Protein AF-A0A197K9Z9-F1 (afdb_monomer_lite)

Radius of gyration: 22.68 Å; chains: 1; bounding box: 53×48×76 Å

Foldseek 3Di:
DDDDDDDDPPDPPVPFDWDDDPPPDTDTVCPDPPVLVVLLVVLLVVLVVVQVVVLLADPPPVSPHGCSFDSDQVPDWDFAPPDFDDPDQDPPQVVQVVHHDGHRFDDDDPDDPDDPVPDDGGTHGDDFDWDQDPVGDIATSHDRHPADCVVSVSNRVSVD

Secondary structure (DSSP, 8-state):
--------S---------B--STT--B-TTSS-HHHHHHHHHHHHHHHHHHHHTT-BPTTSSS--B-SSSS-TTTS-EETTTSEE-SS--SSGGGGTT-SEE-SSPPPPTT-SS-GGGS-SSEE--PPPEEE-TT--EEESSPPTT--TTTTHHHHHHH-

InterPro domains:
  IPR025340 Protein of unknown function DUF4246 [PTHR33119] (22-160)
  IPR049192 Domain of unknown function DUF4246, C-terminal [PF14033] (23-160)

Structure (mmCIF, N/CA/C/O backbone):
data_AF-A0A197K9Z9-F1
#
_entry.id   AF-A0A197K9Z9-F1
#
loop_
_atom_site.group_PDB
_a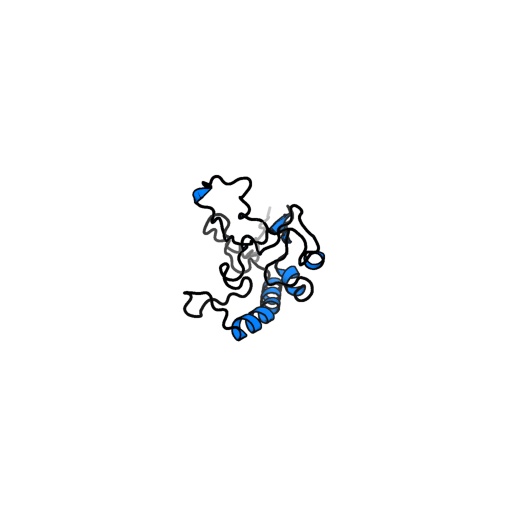tom_site.id
_atom_site.type_symbol
_atom_site.label_atom_id
_atom_site.label_alt_id
_atom_site.label_comp_id
_atom_site.label_asym_id
_atom_site.label_entity_id
_atom_site.label_seq_id
_atom_site.pdbx_PDB_ins_code
_atom_site.Cartn_x
_atom_site.Cartn_y
_atom_site.Cartn_z
_atom_site.occupancy
_atom_site.B_iso_or_equiv
_atom_site.auth_seq_id
_atom_site.auth_comp_id
_atom_site.auth_asym_id
_atom_site.auth_atom_id
_atom_site.pdbx_PDB_model_num
ATOM 1 N N . MET A 1 1 ? -26.854 25.490 58.457 1.00 36.69 1 MET A N 1
ATOM 2 C CA . MET A 1 1 ? -27.279 25.826 57.083 1.00 36.69 1 MET A CA 1
ATOM 3 C C . MET A 1 1 ? -26.688 24.760 56.181 1.00 36.69 1 MET A C 1
ATOM 5 O O . MET A 1 1 ? -25.485 24.551 56.231 1.00 36.69 1 MET A O 1
ATOM 9 N N . ALA A 1 2 ? -27.553 23.983 55.539 1.00 39.25 2 ALA A N 1
ATOM 10 C CA . ALA A 1 2 ? -27.212 22.781 54.792 1.00 39.25 2 ALA A CA 1
ATOM 11 C C . ALA A 1 2 ? -26.594 23.111 53.428 1.00 39.25 2 ALA A C 1
ATOM 13 O O . ALA A 1 2 ? -27.022 24.071 52.797 1.00 39.25 2 ALA A O 1
ATOM 14 N N . CYS A 1 3 ? -25.676 22.265 52.958 1.00 30.36 3 CYS A N 1
ATOM 15 C CA . CYS A 1 3 ? -25.746 21.742 51.594 1.00 30.36 3 CYS A CA 1
ATOM 16 C C . CYS A 1 3 ? -24.892 20.468 51.498 1.00 30.36 3 CYS A C 1
ATOM 18 O O . CYS A 1 3 ? -23.684 20.513 51.293 1.00 30.36 3 CYS A O 1
ATOM 20 N N . THR A 1 4 ? -25.523 19.320 51.732 1.00 42.00 4 THR A N 1
ATOM 21 C CA . THR A 1 4 ? -24.999 18.008 51.346 1.00 42.00 4 THR A CA 1
ATOM 22 C C . THR A 1 4 ? -25.453 17.736 49.915 1.00 42.00 4 THR A C 1
ATOM 24 O O . THR A 1 4 ? -26.588 17.305 49.712 1.00 42.00 4 THR A O 1
ATOM 27 N N . GLU A 1 5 ? -24.597 17.988 48.925 1.00 42.03 5 GLU A N 1
ATOM 28 C CA . GLU A 1 5 ? -24.789 17.418 47.590 1.00 42.03 5 GLU A CA 1
ATOM 29 C C . GLU A 1 5 ? -24.181 16.018 47.572 1.00 42.03 5 GLU A C 1
ATOM 31 O O . GLU A 1 5 ? -22.972 15.808 47.642 1.00 42.03 5 GLU A O 1
ATOM 36 N N . THR A 1 6 ? -25.072 15.037 47.538 1.00 38.69 6 THR A N 1
ATOM 37 C CA . THR A 1 6 ? -24.766 13.638 47.287 1.00 38.69 6 THR A CA 1
ATOM 38 C C . THR A 1 6 ? -24.321 13.494 45.833 1.00 38.69 6 THR A C 1
ATOM 40 O O . THR A 1 6 ? -25.129 13.537 44.904 1.00 38.69 6 THR A O 1
ATOM 43 N N . LEU A 1 7 ? -23.013 13.327 45.625 1.00 39.97 7 LEU A N 1
ATOM 44 C CA . LEU A 1 7 ? -22.459 12.885 44.348 1.00 39.97 7 LEU A CA 1
ATOM 45 C C . LEU A 1 7 ? -23.028 11.495 44.034 1.00 39.97 7 LEU A C 1
ATOM 47 O O . LEU A 1 7 ? -22.794 10.527 44.758 1.00 39.97 7 LEU A O 1
ATOM 51 N N . ARG A 1 8 ? -23.828 11.418 42.969 1.00 37.34 8 ARG A N 1
ATOM 52 C CA . ARG A 1 8 ? -24.389 10.171 42.439 1.00 37.34 8 ARG A CA 1
ATOM 53 C C . ARG A 1 8 ? -23.242 9.256 41.983 1.00 37.34 8 ARG A C 1
ATOM 55 O O . ARG A 1 8 ? -22.415 9.718 41.196 1.00 37.34 8 ARG A O 1
ATOM 62 N N . PRO A 1 9 ? -23.193 7.976 42.389 1.00 40.88 9 PRO A N 1
ATOM 63 C CA . PRO A 1 9 ? -22.202 7.034 41.894 1.00 40.88 9 PRO A CA 1
ATOM 64 C C . PRO A 1 9 ? -22.742 6.388 40.617 1.00 40.88 9 PRO A C 1
ATOM 66 O O . PRO A 1 9 ? -23.091 5.216 40.619 1.00 40.88 9 PRO A O 1
ATOM 69 N N . ASP A 1 10 ? -22.906 7.161 39.544 1.00 41.94 10 ASP A N 1
ATOM 70 C CA . ASP A 1 10 ? -23.274 6.565 38.255 1.00 41.94 10 ASP A CA 1
ATOM 71 C C . ASP A 1 10 ? -22.823 7.420 37.070 1.00 41.94 10 ASP A C 1
ATOM 73 O O . ASP A 1 10 ? -23.613 7.999 36.328 1.00 41.94 10 ASP A O 1
ATOM 77 N N . ARG A 1 11 ? -21.504 7.557 36.947 1.00 42.25 11 ARG A N 1
ATOM 78 C CA . ARG A 1 11 ? -20.808 7.732 35.670 1.00 42.25 11 ARG A CA 1
ATOM 79 C C . ARG A 1 11 ? -19.438 7.102 35.822 1.00 42.25 11 ARG A C 1
ATOM 81 O O . ARG A 1 11 ? -18.440 7.781 36.045 1.00 42.25 11 ARG A O 1
ATOM 88 N N . GLN A 1 12 ? -19.403 5.780 35.710 1.00 42.78 12 GLN A N 1
ATOM 89 C CA . GLN A 1 12 ? -18.190 5.114 35.270 1.00 42.78 12 GLN A CA 1
ATOM 90 C C . GLN A 1 12 ? -17.978 5.568 33.818 1.00 42.78 12 GLN A C 1
ATOM 92 O O . GLN A 1 12 ? -18.460 4.932 32.882 1.00 42.78 12 GLN A O 1
ATOM 97 N N . GLU A 1 13 ? -17.327 6.715 33.608 1.00 47.12 13 GLU A N 1
ATOM 98 C CA . GLU A 1 13 ? -16.667 6.945 32.329 1.00 47.12 13 GLU A CA 1
ATOM 99 C C . GLU A 1 13 ? -15.707 5.771 32.171 1.00 47.12 13 GLU A C 1
ATOM 101 O O . GLU A 1 13 ? -14.752 5.611 32.934 1.00 47.12 13 GLU A O 1
ATOM 106 N N . CYS A 1 14 ? -16.065 4.857 31.273 1.00 45.16 14 CYS A N 1
ATOM 107 C CA . CYS A 1 14 ? -15.269 3.692 30.952 1.00 45.16 14 CYS A CA 1
ATOM 108 C C . CYS A 1 14 ? -14.008 4.229 30.271 1.00 45.16 14 CYS A C 1
ATOM 110 O O . CYS A 1 14 ? -13.975 4.419 29.057 1.00 45.16 14 CYS A O 1
ATOM 112 N N . LEU A 1 15 ? -13.012 4.596 31.079 1.00 57.72 15 LEU A N 1
ATOM 113 C CA . LEU A 1 15 ? -11.707 5.035 30.620 1.00 57.72 15 LEU A CA 1
ATOM 114 C C . LEU A 1 15 ? -11.078 3.840 29.909 1.00 57.72 15 LEU A C 1
ATOM 116 O O . LEU A 1 15 ? -10.510 2.949 30.536 1.00 57.72 15 LEU A O 1
ATOM 120 N N . MET A 1 16 ? -11.256 3.802 28.590 1.00 63.19 16 MET A N 1
ATOM 121 C CA . MET A 1 16 ? -10.599 2.858 27.698 1.00 63.19 16 MET A CA 1
ATOM 122 C C . MET A 1 16 ? -9.092 3.021 27.895 1.00 63.19 16 MET A C 1
ATOM 124 O O . MET A 1 16 ? -8.516 4.064 27.576 1.00 63.19 16 MET A O 1
ATOM 128 N N . ALA A 1 17 ? -8.464 2.024 28.515 1.00 75.38 17 ALA A N 1
ATOM 129 C CA . ALA A 1 17 ? -7.046 2.063 28.819 1.00 75.38 17 ALA A CA 1
ATOM 130 C C . ALA A 1 17 ? -6.254 1.907 27.517 1.00 75.38 17 ALA A C 1
ATOM 132 O O . ALA A 1 17 ? -6.143 0.813 26.967 1.00 75.38 17 ALA A O 1
ATOM 133 N N . ILE A 1 18 ? -5.687 3.009 27.026 1.00 76.25 18 ILE A N 1
ATOM 134 C CA . ILE A 1 18 ? -4.795 2.978 25.870 1.00 76.25 18 ILE A CA 1
ATOM 135 C C . ILE A 1 18 ? -3.406 2.555 26.339 1.00 76.25 18 ILE A C 1
ATOM 137 O O . ILE A 1 18 ? -2.660 3.337 26.927 1.00 76.25 18 ILE A O 1
ATOM 141 N N . ASN A 1 19 ? -3.050 1.308 26.051 1.00 77.56 19 ASN A N 1
ATOM 142 C CA . ASN A 1 19 ? -1.707 0.793 26.226 1.00 77.56 19 ASN A CA 1
ATOM 143 C C . ASN A 1 19 ? -0.789 1.365 25.135 1.00 77.56 19 ASN A C 1
ATOM 145 O O . ASN A 1 19 ? -1.082 1.305 23.935 1.00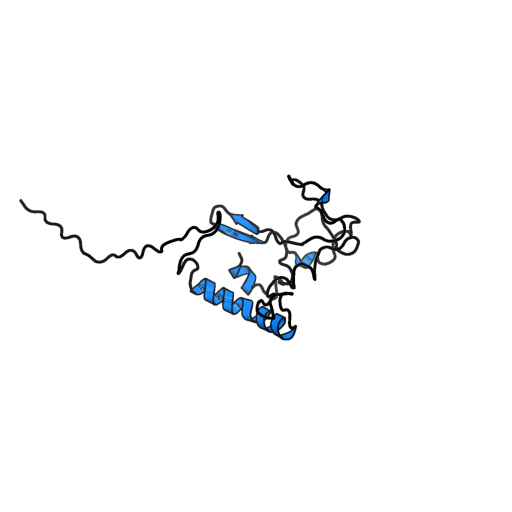 77.56 19 ASN A O 1
ATOM 149 N N . ILE A 1 20 ? 0.327 1.943 25.568 1.00 74.75 20 ILE A N 1
ATOM 150 C CA . ILE A 1 20 ? 1.391 2.417 24.693 1.00 74.75 20 ILE A CA 1
ATOM 151 C C . ILE A 1 20 ? 2.460 1.327 24.699 1.00 74.75 20 ILE A C 1
ATOM 153 O O . ILE A 1 20 ? 3.185 1.176 25.678 1.00 74.75 20 ILE A O 1
ATOM 157 N N . GLY A 1 21 ? 2.525 0.553 23.615 1.00 73.19 21 GLY A N 1
ATOM 158 C CA . GLY A 1 21 ? 3.572 -0.444 23.411 1.00 73.19 21 GLY A CA 1
ATOM 159 C C . GLY A 1 21 ? 4.864 0.210 22.918 1.00 73.19 21 GLY A C 1
ATOM 160 O O . GLY A 1 21 ? 5.495 1.012 23.602 1.00 73.19 21 GLY A O 1
ATOM 161 N N . VAL A 1 22 ? 5.252 -0.110 21.686 1.00 78.38 22 VAL A N 1
ATOM 162 C CA . VAL A 1 22 ? 6.384 0.527 20.994 1.00 78.38 22 VAL A CA 1
ATOM 163 C C . VAL A 1 22 ? 6.012 1.964 20.602 1.00 78.38 22 VAL A C 1
ATOM 165 O O . VAL A 1 22 ? 4.839 2.266 20.364 1.00 78.38 22 VAL A O 1
ATOM 168 N N . GLN A 1 23 ? 6.993 2.867 20.514 1.00 75.19 23 GLN A N 1
ATOM 169 C CA . GLN A 1 23 ? 6.782 4.240 20.044 1.00 75.19 23 GLN A CA 1
ATOM 170 C C . GLN A 1 23 ? 5.963 4.260 18.739 1.00 75.19 23 GLN A C 1
ATOM 172 O O . GLN A 1 23 ? 6.286 3.569 17.780 1.00 75.19 23 GLN A O 1
ATOM 177 N N . GLY A 1 24 ? 4.882 5.044 18.723 1.00 76.44 24 GLY A N 1
ATOM 178 C CA . GLY A 1 24 ? 3.960 5.135 17.582 1.00 76.44 24 GLY A CA 1
ATOM 179 C C . GLY A 1 24 ? 2.848 4.081 17.554 1.00 76.44 24 GLY A C 1
ATOM 180 O O . GLY A 1 24 ? 1.937 4.201 16.745 1.00 76.44 24 GLY A O 1
ATOM 181 N N . THR A 1 25 ? 2.854 3.102 18.462 1.00 80.75 25 THR A N 1
ATOM 182 C CA . THR A 1 25 ? 1.765 2.122 18.591 1.00 80.75 25 THR A CA 1
ATOM 183 C C . THR A 1 25 ? 0.818 2.489 19.732 1.00 80.75 25 THR A C 1
ATOM 185 O O . THR A 1 25 ? 1.210 3.110 20.729 1.00 80.75 25 THR A O 1
ATOM 188 N N . ARG A 1 26 ? -0.459 2.149 19.555 1.00 80.50 26 ARG A N 1
ATOM 189 C CA . ARG A 1 26 ? -1.527 2.301 20.545 1.00 80.50 26 ARG A CA 1
ATOM 190 C C . ARG A 1 26 ? -2.378 1.042 20.506 1.00 80.50 26 ARG A C 1
ATOM 192 O O . ARG A 1 26 ? -2.728 0.579 19.425 1.00 80.50 26 ARG A O 1
ATOM 199 N N . GLN A 1 27 ? -2.719 0.517 21.672 1.00 85.00 27 GLN A N 1
ATOM 200 C CA . GLN A 1 27 ? -3.603 -0.630 21.806 1.00 85.00 27 GLN A CA 1
ATOM 201 C C . GLN A 1 27 ? -4.653 -0.314 22.863 1.00 85.00 27 GLN A C 1
ATOM 203 O O . GLN A 1 27 ? -4.320 -0.001 23.998 1.00 85.00 27 GLN A O 1
ATOM 208 N N . SER A 1 28 ? -5.921 -0.406 22.491 1.00 85.81 28 SER A N 1
ATOM 209 C CA . SER A 1 28 ? -7.053 -0.366 23.412 1.00 85.81 28 SER A CA 1
ATOM 210 C C . SER A 1 28 ? -8.175 -1.172 22.792 1.00 85.81 28 SER A C 1
ATOM 212 O O . SER A 1 28 ? -8.331 -1.171 21.565 1.00 85.81 28 SER A O 1
ATOM 214 N N . ASP A 1 29 ? -8.992 -1.800 23.626 1.00 86.12 29 ASP A N 1
ATOM 215 C CA . ASP A 1 29 ? -10.283 -2.288 23.162 1.00 86.12 29 ASP A CA 1
ATOM 216 C C . ASP A 1 29 ? -11.110 -1.091 22.669 1.00 86.12 29 ASP A C 1
ATOM 218 O O . ASP A 1 29 ? -10.969 0.025 23.172 1.00 86.12 29 ASP A O 1
ATOM 222 N N . GLY A 1 30 ? -11.891 -1.282 21.606 1.00 84.56 30 GLY A N 1
ATOM 223 C CA . GLY A 1 30 ? -12.734 -0.224 21.038 1.00 84.56 30 GLY A CA 1
ATOM 224 C C . GLY A 1 30 ? -12.002 0.969 20.404 1.00 84.56 30 GLY A C 1
ATOM 225 O O . GLY A 1 30 ? -12.668 1.933 20.039 1.00 84.56 30 GLY A O 1
ATOM 226 N N . LEU A 1 31 ? -10.669 0.926 20.232 1.00 86.69 31 LEU A N 1
ATOM 227 C CA . LEU A 1 31 ? -9.904 2.016 19.595 1.00 86.69 31 LEU A CA 1
ATOM 228 C C . LEU A 1 31 ? -10.385 2.312 18.164 1.00 86.69 31 LEU A C 1
ATOM 230 O O . LEU A 1 31 ? -10.317 3.445 17.696 1.00 86.69 31 LEU A O 1
ATOM 234 N N . ILE A 1 32 ? -10.869 1.276 17.481 1.00 87.44 32 ILE A N 1
ATOM 235 C CA . ILE A 1 32 ? -11.473 1.358 16.154 1.00 87.44 32 ILE A CA 1
ATOM 236 C C . ILE A 1 32 ? -12.992 1.221 16.331 1.00 87.44 32 ILE A C 1
ATOM 238 O O . ILE A 1 32 ? -13.425 0.231 16.930 1.00 87.44 32 ILE A O 1
ATOM 242 N N . PRO A 1 33 ? -13.811 2.148 15.796 1.00 90.56 33 PRO A N 1
ATOM 243 C CA . PRO A 1 33 ? -15.264 2.019 15.827 1.00 90.56 33 PRO A CA 1
ATOM 244 C C . PRO A 1 33 ? -15.728 0.674 15.255 1.00 90.56 33 PRO A C 1
ATOM 246 O O . PRO A 1 33 ? -15.307 0.273 14.169 1.00 90.56 33 PRO A O 1
ATOM 249 N N . GLU A 1 34 ? -16.628 -0.021 15.955 1.00 91.00 34 GLU A N 1
ATOM 250 C CA . GLU A 1 34 ? -17.056 -1.377 15.569 1.00 91.00 34 GLU A CA 1
ATOM 251 C C . GLU A 1 34 ? -17.732 -1.411 14.187 1.00 91.00 34 GLU A C 1
ATOM 253 O O . GLU A 1 34 ? -17.654 -2.401 13.464 1.00 91.00 34 GLU A O 1
ATOM 258 N N . GLU A 1 35 ? -18.392 -0.325 13.788 1.00 90.94 35 GLU A N 1
ATOM 259 C CA . GLU A 1 35 ? -18.925 -0.177 12.432 1.00 90.94 35 GLU A CA 1
ATOM 260 C C . GLU A 1 35 ? -17.815 -0.125 11.378 1.00 90.94 35 GLU A C 1
ATOM 262 O O . GLU A 1 35 ? -17.860 -0.899 10.423 1.00 90.94 35 GLU A O 1
ATOM 267 N N . LEU A 1 36 ? -16.784 0.701 11.592 1.00 89.38 36 LEU A N 1
ATOM 268 C CA . LEU A 1 36 ? -15.629 0.804 10.698 1.00 89.38 36 LEU A CA 1
ATOM 269 C C . LEU A 1 36 ? -14.893 -0.535 10.591 1.00 89.38 36 LEU A C 1
ATOM 271 O O . LEU A 1 36 ? -14.573 -0.978 9.491 1.00 89.38 36 LEU A O 1
ATOM 275 N N . LYS A 1 37 ? -14.692 -1.224 11.719 1.00 89.69 37 LYS A N 1
ATOM 276 C CA . LYS A 1 37 ? -14.098 -2.565 11.751 1.00 89.69 37 LYS A CA 1
ATOM 277 C C . LYS A 1 37 ? -14.919 -3.565 10.936 1.00 89.69 37 LYS A C 1
ATOM 279 O O . LYS A 1 37 ? -14.356 -4.297 10.124 1.00 89.69 37 LYS A O 1
ATOM 284 N N . ARG A 1 38 ? -16.244 -3.604 11.124 1.00 90.81 38 ARG A N 1
ATOM 285 C CA . ARG A 1 38 ? -17.131 -4.492 10.354 1.00 90.81 38 ARG A CA 1
ATOM 286 C C . ARG A 1 38 ? -17.084 -4.184 8.863 1.00 90.81 38 ARG A C 1
ATOM 288 O O . ARG A 1 38 ? -17.008 -5.120 8.071 1.00 90.81 38 ARG A O 1
ATOM 295 N N . TRP A 1 39 ? -17.104 -2.907 8.487 1.00 89.44 39 TRP A N 1
ATOM 296 C CA . TRP A 1 39 ? -16.966 -2.482 7.096 1.00 89.44 39 TRP A CA 1
ATOM 297 C C . TRP A 1 39 ? -15.628 -2.901 6.504 1.00 89.44 39 TRP A C 1
ATOM 299 O O . TRP A 1 39 ? -15.618 -3.530 5.453 1.00 89.44 39 TRP A O 1
ATOM 309 N N . PHE A 1 40 ? -14.520 -2.650 7.202 1.00 88.25 40 PHE A N 1
ATOM 310 C CA . PHE A 1 40 ? -13.192 -3.073 6.766 1.00 88.25 40 PHE A CA 1
ATOM 311 C C . PHE A 1 40 ? -13.145 -4.584 6.518 1.00 88.25 40 PHE A C 1
ATOM 313 O O . PHE A 1 40 ? -12.818 -5.009 5.412 1.00 88.25 40 PHE A O 1
ATOM 320 N N . VAL A 1 41 ? -13.575 -5.394 7.496 1.00 88.50 41 VAL A N 1
ATOM 321 C CA . VAL A 1 41 ? -13.624 -6.863 7.377 1.00 88.50 41 VAL A CA 1
ATOM 322 C C . VAL A 1 41 ? -14.484 -7.302 6.186 1.00 88.50 41 VAL A C 1
ATOM 324 O O . VAL A 1 41 ? -14.078 -8.165 5.413 1.00 88.50 41 VAL A O 1
ATOM 327 N N . GLN A 1 42 ? -15.665 -6.713 5.989 1.00 87.62 42 GLN A N 1
ATOM 328 C CA . GLN A 1 42 ? -16.521 -7.043 4.842 1.00 87.62 42 GLN A CA 1
ATOM 329 C C . GLN A 1 42 ? -15.878 -6.665 3.505 1.00 87.62 42 GLN A C 1
ATOM 331 O O . GLN A 1 42 ? -15.948 -7.440 2.549 1.00 87.62 42 GLN A O 1
ATOM 336 N N . SER A 1 43 ? -15.233 -5.504 3.446 1.00 83.50 43 SER A N 1
ATOM 337 C CA . SER A 1 43 ? -14.566 -5.001 2.252 1.00 83.50 43 SER A CA 1
ATOM 338 C C . SER A 1 43 ? -13.370 -5.876 1.859 1.00 83.50 43 SER A C 1
ATOM 340 O O . SER A 1 43 ? -13.182 -6.120 0.664 1.00 83.50 43 SER A O 1
ATOM 342 N N . VAL A 1 44 ? -12.598 -6.406 2.819 1.00 84.38 44 VAL A N 1
ATOM 343 C CA . VAL A 1 44 ? -11.422 -7.259 2.543 1.00 84.38 44 VAL A CA 1
ATOM 344 C C . VAL A 1 44 ? -11.756 -8.718 2.226 1.00 84.38 44 VAL A C 1
ATOM 346 O O . VAL A 1 44 ? -10.979 -9.349 1.519 1.00 84.38 44 VAL A O 1
ATOM 349 N N . ARG A 1 45 ? -12.930 -9.243 2.611 1.00 84.62 45 ARG A N 1
ATOM 350 C CA . ARG A 1 45 ? -13.342 -10.635 2.304 1.00 84.62 45 ARG A CA 1
ATOM 351 C C . ARG A 1 45 ? -13.235 -11.016 0.827 1.00 84.62 45 ARG A C 1
ATOM 353 O O . ARG A 1 45 ? -12.940 -12.159 0.494 1.00 84.62 45 ARG A O 1
ATOM 360 N N . LYS A 1 46 ? -13.483 -10.064 -0.079 1.00 79.00 46 LYS A N 1
ATOM 361 C CA . LYS A 1 46 ? -13.325 -10.290 -1.526 1.00 79.00 46 LYS A CA 1
ATOM 362 C C . LYS A 1 46 ? -11.864 -10.544 -1.908 1.00 79.00 46 LYS A C 1
ATOM 364 O O . LYS A 1 46 ? -11.609 -11.348 -2.795 1.00 79.00 46 LYS A O 1
ATOM 369 N N . LEU A 1 47 ? -10.929 -9.861 -1.248 1.00 78.19 47 LEU A N 1
ATOM 370 C CA . LEU A 1 47 ? -9.495 -10.070 -1.442 1.00 78.19 47 LEU A CA 1
ATOM 371 C C . LEU A 1 47 ? -9.046 -11.377 -0.794 1.00 78.19 47 LEU A C 1
ATOM 373 O O . LEU A 1 47 ? -8.322 -12.125 -1.435 1.00 78.19 47 LEU A O 1
ATOM 377 N N . GLU A 1 48 ? -9.540 -11.684 0.410 1.00 82.25 48 GLU A N 1
ATOM 378 C CA . GLU A 1 48 ? -9.301 -12.970 1.084 1.00 82.25 48 GLU A CA 1
ATOM 379 C C . GLU A 1 48 ? -9.688 -14.147 0.188 1.00 82.25 48 GLU A C 1
ATOM 381 O O . GLU A 1 48 ? -8.872 -15.030 -0.037 1.00 82.25 48 GLU A O 1
ATOM 386 N N . ALA A 1 49 ? -10.884 -14.123 -0.407 1.00 81.38 49 ALA A N 1
ATOM 387 C CA . ALA A 1 49 ? -11.339 -15.194 -1.292 1.00 81.38 49 ALA A CA 1
ATOM 388 C C . ALA A 1 49 ? -10.458 -15.361 -2.546 1.00 81.38 49 ALA A C 1
ATOM 390 O O . ALA A 1 49 ? -10.245 -16.479 -3.010 1.00 81.38 49 ALA A O 1
ATOM 391 N N . VAL A 1 50 ? -9.940 -14.261 -3.108 1.00 77.25 50 VAL A N 1
ATOM 392 C CA . VAL A 1 50 ? -9.035 -14.308 -4.269 1.00 77.25 50 VAL A CA 1
ATOM 393 C C . VAL A 1 50 ? -7.641 -14.794 -3.872 1.00 77.25 50 VAL A C 1
ATOM 395 O O . VAL A 1 50 ? -7.048 -15.569 -4.619 1.00 77.25 50 VAL A O 1
ATOM 398 N N . ALA A 1 51 ? -7.116 -14.344 -2.731 1.00 76.25 51 ALA A N 1
ATOM 399 C CA . ALA A 1 51 ? -5.805 -14.744 -2.228 1.00 76.25 51 ALA A CA 1
ATOM 400 C C . ALA A 1 51 ? -5.794 -16.224 -1.817 1.00 76.25 51 ALA A C 1
ATOM 402 O O . ALA A 1 51 ? -4.875 -16.949 -2.185 1.00 76.25 51 ALA A O 1
ATOM 403 N N . ASP A 1 52 ? -6.852 -16.696 -1.155 1.00 74.00 52 ASP A N 1
ATOM 404 C CA . ASP A 1 52 ? -7.020 -18.100 -0.765 1.00 74.00 52 ASP A CA 1
ATOM 405 C C . ASP A 1 52 ? -7.109 -19.015 -1.998 1.00 74.00 52 ASP A C 1
ATOM 407 O O . ASP A 1 52 ? -6.375 -19.993 -2.106 1.00 74.00 52 ASP A O 1
ATOM 411 N N . ALA A 1 53 ? -7.894 -18.627 -3.014 1.00 75.94 53 ALA A N 1
ATOM 412 C CA . ALA A 1 53 ? -7.980 -19.359 -4.283 1.00 75.94 53 ALA A CA 1
ATOM 413 C C . ALA A 1 53 ? -6.660 -19.394 -5.078 1.00 75.94 53 ALA A C 1
ATOM 415 O O . ALA A 1 53 ? -6.494 -20.233 -5.965 1.00 75.94 53 ALA A O 1
ATOM 416 N N . ARG A 1 54 ? -5.739 -18.464 -4.804 1.00 73.25 54 ARG A N 1
ATOM 417 C CA . ARG A 1 54 ? -4.401 -18.404 -5.411 1.00 73.25 54 ARG A CA 1
ATOM 418 C C . ARG A 1 54 ? -3.320 -19.030 -4.532 1.00 73.25 54 ARG A C 1
ATOM 420 O O . ARG A 1 54 ? -2.166 -19.022 -4.948 1.00 73.25 54 ARG A O 1
ATOM 427 N N . GLU A 1 55 ? -3.691 -19.543 -3.357 1.00 73.44 55 GLU A N 1
ATOM 428 C CA . GLU A 1 55 ? -2.771 -20.019 -2.322 1.00 73.44 55 GLU A CA 1
ATOM 429 C C . GLU A 1 55 ? -1.665 -18.996 -2.009 1.00 73.44 55 GLU A C 1
ATOM 431 O O . GLU A 1 55 ? -0.503 -19.357 -1.816 1.00 73.44 55 GLU A O 1
ATOM 436 N N . ASP A 1 56 ? -2.019 -17.706 -1.968 1.00 72.38 56 ASP A N 1
ATOM 437 C CA . ASP A 1 56 ? -1.082 -16.591 -1.770 1.00 72.38 56 ASP A CA 1
ATOM 438 C C . ASP A 1 56 ? -0.688 -16.431 -0.292 1.00 72.38 56 ASP A C 1
ATOM 440 O O . ASP A 1 56 ? -0.922 -15.417 0.373 1.00 72.38 56 ASP A O 1
ATOM 444 N N . TRP A 1 57 ? -0.156 -17.517 0.259 1.00 79.06 57 TRP A N 1
ATOM 445 C CA . TRP A 1 57 ? 0.333 -17.599 1.621 1.00 79.06 57 TRP A CA 1
ATOM 446 C C . TRP A 1 57 ? 1.721 -16.984 1.712 1.00 79.06 57 TRP A C 1
ATOM 448 O O . TRP A 1 57 ? 2.623 -17.294 0.930 1.00 79.06 57 TRP A O 1
ATOM 458 N N . HIS A 1 58 ? 1.925 -16.177 2.748 1.00 73.25 58 HIS A N 1
ATOM 459 C CA . HIS A 1 58 ? 3.211 -15.567 3.017 1.00 73.25 58 HIS A CA 1
ATOM 460 C C . HIS A 1 58 ? 4.293 -16.641 3.167 1.00 73.25 58 HIS A C 1
ATOM 462 O O . HIS A 1 58 ? 4.170 -17.567 3.986 1.00 73.25 58 HIS A O 1
ATOM 468 N N . LEU A 1 59 ? 5.374 -16.507 2.397 1.00 74.88 59 LEU A N 1
ATOM 469 C CA . LEU A 1 59 ? 6.488 -17.450 2.423 1.00 74.88 59 LEU A CA 1
ATOM 470 C C . LEU A 1 59 ? 7.075 -17.546 3.838 1.00 74.88 59 LEU A C 1
ATOM 472 O O . LEU A 1 59 ? 7.330 -16.546 4.500 1.00 74.88 59 LEU A O 1
ATOM 476 N N . GLY A 1 60 ? 7.281 -18.772 4.322 1.00 77.06 60 GLY A N 1
ATOM 477 C CA . GLY A 1 60 ? 7.797 -19.014 5.674 1.00 77.06 60 GLY A CA 1
ATOM 478 C C . GLY A 1 60 ? 6.767 -18.868 6.802 1.00 77.06 60 GLY A C 1
ATOM 479 O O . GLY A 1 60 ? 7.123 -19.058 7.962 1.00 77.06 60 GLY A O 1
ATOM 480 N N . SER A 1 61 ? 5.490 -18.598 6.497 1.00 80.31 61 SER A N 1
ATOM 481 C CA . SER A 1 61 ? 4.427 -18.505 7.515 1.00 80.31 61 SER A CA 1
ATOM 482 C C . SER A 1 61 ? 3.782 -19.843 7.901 1.00 80.31 61 SER A C 1
ATOM 484 O O . SER A 1 61 ? 2.938 -19.872 8.795 1.00 80.31 61 SER A O 1
ATOM 486 N N . ASN A 1 62 ? 4.156 -20.954 7.252 1.00 83.06 62 ASN A N 1
ATOM 487 C CA . ASN A 1 62 ? 3.468 -22.249 7.365 1.00 83.06 62 ASN A CA 1
ATOM 488 C C . ASN A 1 62 ? 1.959 -22.152 7.061 1.00 83.06 62 ASN A C 1
ATOM 490 O O . ASN A 1 62 ? 1.152 -22.739 7.781 1.00 83.06 62 ASN A O 1
ATOM 494 N N . ASN A 1 63 ? 1.587 -21.393 6.023 1.00 79.38 63 ASN A N 1
ATOM 495 C CA . ASN A 1 63 ? 0.202 -21.162 5.588 1.00 79.38 63 ASN A CA 1
ATOM 496 C C . ASN A 1 63 ? -0.689 -20.572 6.693 1.00 79.38 63 ASN A C 1
ATOM 498 O O . ASN A 1 63 ? -1.818 -21.008 6.907 1.00 79.38 63 ASN A O 1
ATOM 502 N N . LYS A 1 64 ? -0.153 -19.603 7.446 1.00 79.88 64 LYS A N 1
ATOM 503 C CA . LYS A 1 64 ? -0.882 -18.923 8.536 1.00 79.88 64 LYS A CA 1
ATOM 504 C C . LYS A 1 64 ? -1.119 -17.444 8.286 1.00 79.88 64 LYS A C 1
ATOM 506 O O . LYS A 1 64 ? -1.933 -16.842 8.976 1.00 79.88 64 LYS A O 1
ATOM 511 N N . CYS A 1 65 ? -0.391 -16.854 7.346 1.00 78.38 65 CYS A N 1
ATOM 512 C CA . CYS A 1 65 ? -0.536 -15.456 6.981 1.00 78.38 65 CYS A CA 1
ATOM 513 C C . CYS A 1 65 ? -0.881 -15.391 5.498 1.00 78.38 65 CYS A C 1
ATOM 515 O O . CYS A 1 65 ? -0.105 -15.878 4.679 1.00 78.38 65 CYS A O 1
ATOM 517 N N . LEU A 1 66 ? -2.053 -14.841 5.184 1.00 75.50 66 LEU A N 1
ATOM 518 C CA . LEU A 1 66 ? -2.518 -14.655 3.816 1.00 75.50 66 LEU A CA 1
ATOM 519 C C . LEU A 1 66 ? -2.217 -13.222 3.378 1.00 75.50 66 LEU A C 1
ATOM 521 O O . LEU A 1 66 ? -2.557 -12.266 4.081 1.00 75.50 66 LEU A O 1
ATOM 525 N N . ASP A 1 67 ? -1.592 -13.076 2.220 1.00 73.56 67 ASP A N 1
ATOM 526 C CA . ASP A 1 67 ? -1.157 -11.788 1.696 1.00 73.56 67 ASP A CA 1
ATOM 527 C C . ASP A 1 67 ? -2.329 -11.107 0.944 1.00 73.56 67 ASP A C 1
ATOM 529 O O . ASP A 1 67 ? -2.486 -11.204 -0.269 1.00 73.56 67 ASP A O 1
ATOM 533 N N . LEU A 1 68 ? -3.220 -10.434 1.692 1.00 71.31 68 LEU A N 1
ATOM 534 C CA . LEU A 1 68 ? -4.473 -9.851 1.157 1.00 71.31 68 LEU A CA 1
ATOM 535 C C . LEU A 1 68 ? -4.243 -8.656 0.228 1.00 71.31 68 LEU A C 1
ATOM 537 O O . LEU A 1 68 ? -4.878 -8.495 -0.816 1.00 71.31 68 LEU A O 1
ATOM 541 N N . LEU A 1 69 ? -3.355 -7.775 0.673 1.00 63.19 69 LEU A N 1
ATOM 542 C CA . LEU A 1 69 ? -2.872 -6.607 -0.035 1.00 63.19 69 LEU A CA 1
ATOM 543 C C . LEU A 1 69 ? -1.364 -6.698 0.024 1.00 63.19 69 LEU A C 1
ATO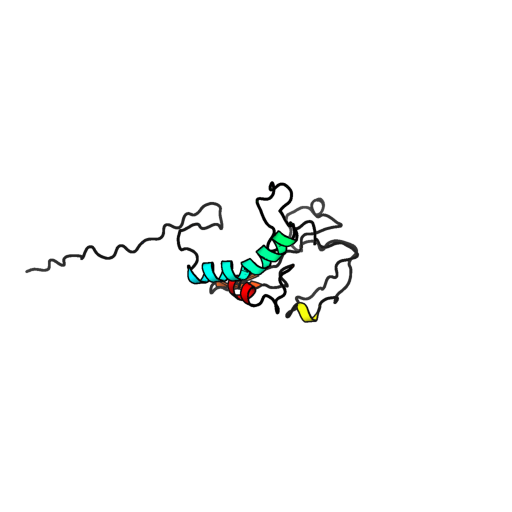M 545 O O . LEU A 1 69 ? -0.801 -6.793 1.110 1.00 63.19 69 LEU A O 1
ATOM 549 N N . MET A 1 70 ? -0.747 -6.647 -1.152 1.00 54.19 70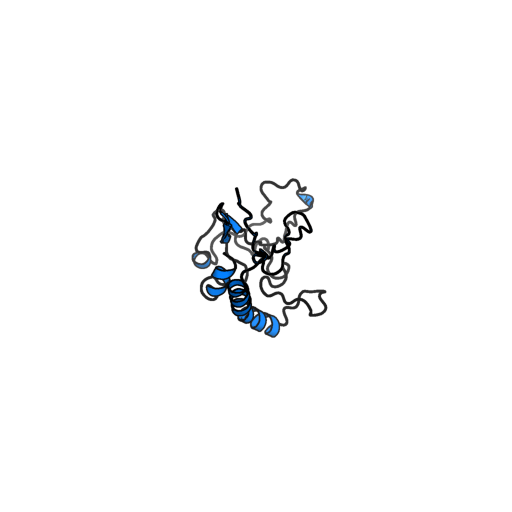 MET A N 1
ATOM 550 C CA . MET A 1 70 ? 0.625 -7.085 -1.389 1.00 54.19 70 MET A CA 1
ATOM 551 C C . MET A 1 70 ? 0.770 -8.604 -1.361 1.00 54.19 70 MET A C 1
ATOM 553 O O . MET A 1 70 ? 1.225 -9.155 -0.369 1.00 54.19 70 MET A O 1
ATOM 557 N N . VAL A 1 71 ? 0.522 -9.247 -2.508 1.00 54.84 71 VAL A N 1
ATOM 558 C CA . VAL A 1 71 ? 1.272 -10.459 -2.883 1.00 54.84 71 VAL A CA 1
ATOM 559 C C . VAL A 1 71 ? 2.725 -10.193 -2.485 1.00 54.84 71 VAL A C 1
ATOM 561 O O . VAL A 1 71 ? 3.242 -9.154 -2.917 1.00 54.84 71 VAL A O 1
ATOM 564 N N . HIS A 1 72 ? 3.298 -11.017 -1.597 1.00 56.56 72 HIS A N 1
ATOM 565 C CA . HIS A 1 72 ? 4.566 -10.809 -0.880 1.00 56.56 72 HIS A CA 1
ATOM 566 C C . HIS A 1 72 ? 5.480 -9.781 -1.573 1.00 56.56 72 HIS A C 1
ATOM 568 O O . HIS A 1 72 ? 5.776 -9.961 -2.751 1.00 56.56 72 HIS A O 1
ATOM 574 N N . LEU A 1 73 ? 5.977 -8.735 -0.886 1.00 56.81 73 LEU A N 1
ATOM 575 C CA . LEU A 1 73 ? 6.722 -7.589 -1.474 1.00 56.81 73 LEU A CA 1
ATOM 576 C C . LEU A 1 73 ? 7.879 -7.949 -2.446 1.00 56.81 73 LEU A C 1
ATOM 578 O O . LEU A 1 73 ? 8.396 -7.083 -3.154 1.00 56.81 73 LEU A O 1
ATOM 582 N N . SER A 1 74 ? 8.294 -9.215 -2.493 1.00 59.22 74 SER A N 1
ATOM 583 C CA . SER A 1 74 ? 9.226 -9.773 -3.479 1.00 59.22 74 SER A CA 1
ATOM 584 C C . SER A 1 74 ? 8.622 -10.167 -4.841 1.00 59.22 74 SER A C 1
ATOM 586 O O . SER A 1 74 ? 9.397 -10.387 -5.768 1.00 59.22 74 SER A O 1
ATOM 588 N N . ILE A 1 75 ? 7.298 -10.272 -4.994 1.00 63.09 75 ILE A N 1
ATOM 589 C CA . ILE A 1 75 ? 6.630 -10.833 -6.184 1.00 63.09 75 ILE A CA 1
ATOM 590 C C . ILE A 1 75 ? 6.238 -9.733 -7.186 1.00 63.09 75 ILE A C 1
ATOM 592 O O . ILE A 1 75 ? 6.319 -9.953 -8.395 1.00 63.09 75 ILE A O 1
ATOM 596 N N . TYR A 1 76 ? 5.936 -8.516 -6.713 1.00 73.81 76 TYR A N 1
ATOM 597 C CA . TYR A 1 76 ? 5.750 -7.325 -7.564 1.00 73.81 76 TYR A CA 1
ATOM 598 C C . TYR A 1 76 ? 6.654 -6.147 -7.166 1.00 73.81 76 TYR A C 1
ATOM 600 O O . TYR A 1 76 ? 6.164 -5.045 -6.904 1.00 73.81 76 TYR A O 1
ATOM 608 N N . PRO A 1 77 ? 7.982 -6.341 -7.101 1.00 81.06 77 PRO A N 1
ATOM 609 C CA . PRO A 1 77 ? 8.888 -5.242 -6.839 1.00 81.06 77 PRO A CA 1
ATOM 610 C C . PRO A 1 77 ? 8.987 -4.344 -8.074 1.00 81.06 77 PRO A C 1
ATOM 612 O O . PRO A 1 77 ? 8.721 -4.746 -9.211 1.00 81.06 77 PRO A O 1
ATOM 615 N N . PHE A 1 78 ? 9.487 -3.134 -7.859 1.00 83.75 78 PHE A N 1
ATOM 616 C CA . PHE A 1 78 ? 10.129 -2.392 -8.927 1.00 83.75 78 PHE A CA 1
ATOM 617 C C . PHE A 1 78 ? 11.260 -3.243 -9.516 1.00 83.75 78 PHE A C 1
ATOM 619 O O . PHE A 1 78 ? 12.070 -3.796 -8.775 1.00 83.75 78 PHE A O 1
ATOM 626 N N . ILE A 1 79 ? 11.337 -3.312 -10.842 1.00 88.38 79 ILE A N 1
ATOM 627 C CA . ILE A 1 79 ? 12.399 -3.994 -11.588 1.00 88.38 79 ILE A CA 1
ATOM 628 C C . ILE A 1 79 ? 12.981 -3.010 -12.604 1.00 88.38 79 ILE A C 1
ATOM 630 O O . ILE A 1 79 ? 12.252 -2.484 -13.456 1.00 88.38 79 ILE A O 1
ATOM 634 N N . VAL A 1 80 ? 14.297 -2.802 -12.537 1.00 88.19 80 VAL A N 1
ATOM 635 C CA . VAL A 1 80 ? 15.069 -2.007 -13.506 1.00 88.19 80 VAL A CA 1
ATOM 636 C C . VAL A 1 80 ? 14.804 -2.468 -14.943 1.00 88.19 80 VAL A C 1
ATOM 638 O O . VAL A 1 80 ? 14.628 -3.657 -15.202 1.00 88.19 80 VAL A O 1
ATOM 641 N N . ASN A 1 81 ? 14.763 -1.529 -15.891 1.00 89.38 81 ASN A N 1
ATOM 642 C CA . ASN A 1 81 ? 14.470 -1.764 -17.314 1.00 89.38 81 ASN A CA 1
ATOM 643 C C . ASN A 1 81 ? 13.090 -2.378 -17.622 1.00 89.38 81 ASN A C 1
ATOM 645 O O . ASN A 1 81 ? 12.796 -2.668 -18.781 1.00 89.38 81 ASN A O 1
ATOM 649 N N . ARG A 1 82 ? 12.219 -2.555 -16.619 1.00 88.38 82 ARG A N 1
ATOM 650 C CA . ARG A 1 82 ? 10.871 -3.120 -16.792 1.00 88.38 82 ARG A CA 1
ATOM 651 C C . ARG A 1 82 ? 9.784 -2.221 -16.221 1.00 88.38 82 ARG A C 1
ATOM 653 O O . ARG A 1 82 ? 8.773 -1.986 -16.877 1.00 88.38 82 ARG A O 1
ATOM 660 N N . THR A 1 83 ? 9.978 -1.725 -15.004 1.00 87.19 83 THR A N 1
ATOM 661 C CA . THR A 1 83 ? 8.995 -0.873 -14.327 1.00 87.19 83 THR A CA 1
ATOM 662 C C . THR A 1 83 ? 9.119 0.561 -14.823 1.00 87.19 83 THR A C 1
ATOM 664 O O . THR A 1 83 ? 10.222 1.096 -14.940 1.00 87.19 83 THR A O 1
ATOM 667 N N . ARG A 1 84 ? 7.982 1.181 -15.145 1.00 86.06 84 ARG A N 1
ATOM 668 C CA . ARG A 1 84 ? 7.930 2.561 -15.633 1.00 86.06 84 ARG A CA 1
ATOM 669 C C . ARG A 1 84 ? 7.830 3.530 -14.464 1.00 86.06 84 ARG A C 1
ATOM 671 O O . ARG A 1 84 ? 7.039 3.325 -13.552 1.00 86.06 84 ARG A O 1
ATOM 678 N N . VAL A 1 85 ? 8.622 4.593 -14.525 1.00 85.25 85 VAL A N 1
ATOM 679 C CA . VAL A 1 85 ? 8.721 5.631 -13.498 1.00 85.25 85 VAL A CA 1
ATOM 680 C C . VAL A 1 85 ? 8.327 6.977 -14.092 1.00 85.25 85 VAL A C 1
ATOM 682 O O . VAL A 1 85 ? 8.551 7.256 -15.277 1.00 85.25 85 VAL A O 1
ATOM 685 N N . ARG A 1 86 ? 7.724 7.815 -13.250 1.00 81.94 86 ARG A N 1
ATOM 686 C CA . ARG A 1 86 ? 7.366 9.202 -13.547 1.00 81.94 86 ARG A CA 1
ATOM 687 C C . ARG A 1 86 ? 7.944 10.123 -12.477 1.00 81.94 86 ARG A C 1
ATOM 689 O O . ARG A 1 86 ? 8.130 9.714 -11.337 1.00 81.94 86 ARG A O 1
ATOM 696 N N . SER A 1 87 ? 8.236 11.359 -12.870 1.00 76.69 87 SER A N 1
ATOM 697 C CA . SER A 1 87 ? 8.720 12.416 -11.975 1.00 76.69 87 SER A CA 1
ATOM 698 C C . SER A 1 87 ? 7.599 13.105 -11.195 1.00 76.69 87 SER A C 1
ATOM 700 O O . SER A 1 87 ? 7.869 13.731 -10.174 1.00 76.69 87 SER A O 1
ATOM 702 N N . GLU A 1 88 ? 6.362 12.999 -11.676 1.00 76.94 88 GLU A N 1
ATOM 703 C CA . GLU A 1 88 ? 5.187 13.663 -11.118 1.00 76.94 88 GLU A CA 1
ATOM 704 C C . GLU A 1 88 ? 4.240 12.645 -10.484 1.00 76.94 88 GLU A C 1
ATOM 706 O O . GLU A 1 88 ? 4.103 11.520 -10.974 1.00 76.94 88 GLU A O 1
ATOM 711 N N . VAL A 1 89 ? 3.584 13.060 -9.398 1.00 73.06 89 VAL A N 1
ATOM 712 C CA . VAL A 1 89 ? 2.512 12.293 -8.756 1.00 73.06 89 VAL A CA 1
ATOM 713 C C . VAL A 1 89 ? 1.273 12.364 -9.637 1.00 73.06 89 VAL A C 1
ATOM 715 O O . VAL A 1 89 ? 0.927 13.421 -10.158 1.00 73.06 89 VAL A O 1
ATOM 718 N N . VAL A 1 90 ? 0.609 11.227 -9.807 1.00 69.56 90 VAL A N 1
ATOM 719 C CA . VAL A 1 90 ? -0.464 11.076 -10.780 1.00 69.56 90 VAL A CA 1
ATOM 720 C C . VAL A 1 90 ? -1.753 10.655 -10.096 1.00 69.56 90 VAL A C 1
ATOM 722 O O . VAL A 1 90 ? -1.832 9.570 -9.521 1.00 69.56 90 VAL A O 1
ATOM 725 N N . ILE A 1 91 ? -2.768 11.509 -10.197 1.00 68.50 91 ILE A N 1
ATOM 726 C CA . ILE A 1 91 ? -4.101 11.281 -9.642 1.00 68.50 91 ILE A CA 1
ATOM 727 C C . ILE A 1 91 ? -5.129 11.694 -10.714 1.00 68.50 91 ILE A C 1
ATOM 729 O O . ILE A 1 91 ? -5.077 12.846 -11.142 1.00 68.50 91 ILE A O 1
ATOM 733 N N . PRO A 1 92 ? -6.055 10.809 -11.139 1.00 70.06 92 PRO A N 1
ATOM 734 C CA . PRO A 1 92 ? -6.240 9.435 -10.672 1.00 70.06 92 PRO A CA 1
ATOM 735 C C . PRO A 1 92 ? -5.202 8.461 -11.280 1.00 70.06 92 PRO A C 1
ATOM 737 O O . PRO A 1 92 ? -4.859 8.576 -12.455 1.00 70.06 92 PRO A O 1
ATOM 740 N N . PRO A 1 93 ? -4.714 7.456 -10.527 1.00 68.50 93 PRO A N 1
ATOM 741 C CA . PRO A 1 93 ? -3.604 6.608 -10.981 1.00 68.50 93 PRO A CA 1
ATOM 742 C C . PRO A 1 93 ? -3.906 5.774 -12.236 1.00 68.50 93 PRO A C 1
ATOM 744 O O . PRO A 1 93 ? -3.002 5.458 -13.008 1.00 68.50 93 PRO A O 1
ATOM 747 N N . LEU A 1 94 ? -5.178 5.412 -12.442 1.00 72.94 94 LEU A N 1
ATOM 748 C CA . LEU A 1 94 ? -5.604 4.517 -13.521 1.00 72.94 94 LEU A CA 1
ATOM 749 C C . LEU A 1 94 ? -5.483 5.141 -14.917 1.00 72.94 94 LEU A C 1
ATOM 751 O O . LEU A 1 94 ? -5.233 4.424 -15.881 1.00 72.94 94 LEU A O 1
ATOM 755 N N . GLU A 1 95 ? -5.605 6.464 -15.034 1.00 73.69 95 GLU A N 1
ATOM 756 C CA . GLU A 1 95 ? -5.535 7.171 -16.325 1.00 73.69 95 GLU A CA 1
ATOM 757 C C . GLU A 1 95 ? -4.139 7.128 -16.963 1.00 73.69 95 GLU A C 1
ATOM 759 O O . GLU A 1 95 ? -3.960 7.465 -18.131 1.00 73.69 95 GLU A O 1
ATOM 764 N N . PHE A 1 96 ? -3.135 6.692 -16.203 1.00 72.62 96 PHE A N 1
ATOM 765 C CA . PHE A 1 96 ? -1.734 6.743 -16.601 1.00 72.62 96 PHE A CA 1
ATOM 766 C C . PHE A 1 96 ? -1.037 5.394 -16.447 1.00 72.62 96 PHE A C 1
ATOM 768 O O . PHE A 1 96 ? 0.197 5.325 -16.436 1.00 72.62 96 PHE A O 1
ATOM 775 N N . ILE A 1 97 ? -1.817 4.311 -16.361 1.00 68.25 97 ILE A N 1
ATOM 776 C CA . ILE A 1 97 ? -1.297 2.952 -16.502 1.00 68.25 97 ILE A CA 1
ATOM 777 C C . ILE A 1 97 ? -0.518 2.897 -17.825 1.00 68.25 97 ILE A C 1
ATOM 779 O O . ILE A 1 97 ? -0.961 3.444 -18.826 1.00 68.25 97 ILE A O 1
ATOM 783 N N . VAL A 1 98 ? 0.682 2.309 -17.803 1.00 74.00 98 VAL A N 1
ATOM 784 C CA . VAL A 1 98 ? 1.695 2.276 -18.886 1.00 74.00 98 VAL A CA 1
ATOM 785 C C . VAL A 1 98 ? 2.406 3.589 -19.257 1.00 74.00 98 VAL A C 1
ATOM 787 O O . VAL A 1 98 ? 3.323 3.560 -20.084 1.00 74.00 98 VAL A O 1
ATOM 790 N N . ALA A 1 99 ? 2.088 4.723 -18.633 1.00 78.69 99 ALA A N 1
ATOM 791 C CA . ALA A 1 99 ? 2.817 5.968 -18.864 1.00 78.69 99 ALA A CA 1
ATOM 792 C C . ALA A 1 99 ? 4.181 5.995 -18.137 1.00 78.69 99 ALA A C 1
ATOM 794 O O . ALA A 1 99 ? 4.431 5.248 -17.195 1.00 78.69 99 ALA A O 1
ATOM 795 N N . GLY A 1 100 ? 5.082 6.887 -18.563 1.00 85.25 100 GLY A N 1
ATOM 796 C CA . GLY A 1 100 ? 6.421 7.035 -17.970 1.00 85.25 100 GLY A CA 1
ATOM 797 C C . GLY A 1 100 ? 7.521 6.284 -18.723 1.00 85.25 100 GLY A C 1
ATOM 798 O O . GLY A 1 100 ? 7.296 5.746 -19.811 1.00 85.25 100 GLY A O 1
ATOM 799 N N . LYS A 1 101 ? 8.729 6.277 -18.152 1.00 87.94 101 LYS A N 1
ATOM 800 C CA . LYS A 1 101 ? 9.939 5.710 -18.769 1.00 87.94 101 LYS A CA 1
ATOM 801 C C . LYS A 1 101 ? 10.512 4.599 -17.903 1.00 87.94 101 LYS A C 1
ATOM 803 O O . LYS A 1 101 ? 10.410 4.654 -16.683 1.00 87.94 101 LYS A O 1
ATOM 808 N N . VAL A 1 102 ? 11.116 3.600 -18.535 1.00 89.25 102 VAL A N 1
ATOM 809 C CA . VAL A 1 102 ? 11.963 2.649 -17.812 1.00 89.25 102 VAL A CA 1
ATOM 810 C C . VAL A 1 102 ? 13.287 3.325 -17.470 1.00 89.25 102 VAL A C 1
ATOM 812 O O . VAL A 1 102 ? 13.760 4.177 -18.223 1.00 89.25 102 VAL A O 1
ATOM 815 N N . ILE A 1 103 ? 13.850 2.961 -16.327 1.00 87.31 103 ILE A N 1
ATOM 816 C CA . ILE A 1 103 ? 15.130 3.475 -15.840 1.00 87.31 103 ILE A CA 1
ATOM 817 C C . ILE A 1 103 ? 16.086 2.308 -15.594 1.00 87.31 103 ILE A C 1
ATOM 819 O O . ILE A 1 103 ? 15.646 1.183 -15.338 1.00 87.31 103 ILE A O 1
ATOM 823 N N . ASP A 1 104 ? 17.380 2.589 -15.699 1.00 86.06 104 ASP A N 1
ATOM 824 C CA . ASP A 1 104 ? 18.496 1.639 -15.640 1.00 86.06 104 ASP A CA 1
ATOM 825 C C . ASP A 1 104 ? 19.024 1.398 -14.214 1.00 86.06 104 ASP A C 1
ATOM 827 O O . ASP A 1 104 ? 19.831 0.495 -13.988 1.00 86.06 104 ASP A O 1
ATOM 831 N N . LEU A 1 105 ? 18.527 2.165 -13.243 1.00 81.50 105 LEU A N 1
ATOM 832 C CA . LEU A 1 105 ? 18.843 2.056 -11.823 1.00 81.50 105 LEU A CA 1
ATOM 833 C C . LEU A 1 105 ? 17.590 2.284 -10.977 1.00 81.50 105 LEU A C 1
ATOM 835 O O . LEU A 1 105 ? 16.681 3.015 -11.363 1.00 81.50 105 LEU A O 1
ATOM 839 N N . THR A 1 106 ? 17.539 1.663 -9.803 1.00 79.38 106 THR A N 1
ATOM 840 C CA . THR A 1 106 ? 16.487 1.915 -8.810 1.00 79.38 106 THR A CA 1
ATOM 841 C C . THR A 1 106 ? 16.502 3.370 -8.328 1.00 79.38 106 THR A C 1
ATOM 843 O O . THR A 1 106 ? 17.588 3.911 -8.096 1.00 79.38 106 THR A O 1
ATOM 846 N N . PRO A 1 107 ? 15.334 4.003 -8.110 1.00 76.62 107 PRO A N 1
ATOM 847 C CA . PRO A 1 107 ? 15.269 5.336 -7.525 1.00 76.62 107 PRO A CA 1
ATOM 848 C C . PRO A 1 107 ? 15.925 5.375 -6.139 1.00 76.62 107 PRO A C 1
ATOM 850 O O . PRO A 1 107 ? 15.495 4.693 -5.207 1.00 76.62 107 PRO A O 1
ATOM 853 N N . ALA A 1 108 ? 16.958 6.202 -5.987 1.00 71.75 108 ALA A N 1
ATOM 854 C CA . ALA A 1 108 ? 17.546 6.453 -4.680 1.00 71.75 108 ALA A CA 1
ATOM 855 C C . ALA A 1 108 ? 16.634 7.388 -3.862 1.00 71.75 108 ALA A C 1
ATOM 857 O O . ALA A 1 108 ? 16.131 8.382 -4.404 1.00 71.75 108 ALA A O 1
ATOM 858 N N . PRO A 1 109 ? 16.415 7.115 -2.565 1.00 70.50 109 PRO A N 1
ATOM 859 C CA . PRO A 1 109 ? 15.728 8.060 -1.698 1.00 70.50 109 PRO A CA 1
ATOM 860 C C . PRO A 1 109 ? 16.503 9.382 -1.639 1.00 70.50 109 PRO A C 1
ATOM 862 O O . PRO A 1 109 ? 17.722 9.403 -1.490 1.00 70.50 109 PRO A O 1
ATOM 865 N N . LYS A 1 110 ? 15.784 10.505 -1.745 1.00 65.94 110 LYS A N 1
ATOM 866 C CA . LYS A 1 110 ? 16.386 11.850 -1.797 1.00 65.94 110 LYS A CA 1
ATOM 867 C C . LYS A 1 110 ? 17.038 12.284 -0.474 1.00 65.94 110 LYS A C 1
ATOM 869 O O . LYS A 1 110 ? 17.797 13.246 -0.472 1.00 65.94 110 LYS A O 1
ATOM 874 N N . SER A 1 111 ? 16.733 11.612 0.639 1.00 62.72 111 SER A N 1
ATOM 875 C CA . SER A 1 111 ? 17.168 12.005 1.987 1.00 62.72 111 SER A CA 1
ATOM 876 C C . SER A 1 111 ? 17.379 10.803 2.916 1.00 62.72 111 SER A C 1
ATOM 878 O O . SER A 1 111 ? 16.761 10.712 3.979 1.00 62.72 111 SER A O 1
ATOM 880 N N . SER A 1 112 ? 18.217 9.843 2.528 1.00 65.12 112 SER A N 1
ATOM 881 C CA . SER A 1 112 ? 18.576 8.750 3.431 1.00 65.12 112 SER A CA 1
ATOM 882 C C . SER A 1 112 ? 19.859 9.038 4.201 1.00 65.12 112 SER A C 1
ATOM 884 O O . SER A 1 112 ? 20.896 9.320 3.612 1.00 65.12 112 SER A O 1
ATOM 886 N N . ALA A 1 113 ? 19.814 8.862 5.523 1.00 72.44 113 ALA A N 1
ATOM 887 C CA . ALA A 1 113 ? 21.021 8.724 6.345 1.00 72.44 113 ALA A CA 1
ATOM 888 C C . ALA A 1 113 ? 21.723 7.363 6.136 1.00 72.44 113 ALA A C 1
ATOM 890 O O . ALA A 1 113 ? 22.790 7.117 6.689 1.00 72.44 113 ALA A O 1
ATOM 891 N N . VAL A 1 114 ? 21.101 6.466 5.364 1.00 74.50 114 VAL A N 1
ATOM 892 C CA . VAL A 1 114 ? 21.610 5.132 5.044 1.00 74.50 114 VAL A CA 1
ATOM 893 C C . VAL A 1 114 ? 22.540 5.221 3.838 1.00 74.50 114 VAL A C 1
ATOM 895 O O . VAL A 1 114 ? 22.212 5.865 2.838 1.00 74.50 114 VAL A O 1
ATOM 898 N N . ASP A 1 115 ? 23.692 4.559 3.949 1.00 78.12 115 ASP A N 1
ATOM 899 C CA . ASP A 1 115 ? 24.695 4.475 2.891 1.00 78.12 115 ASP A CA 1
ATOM 900 C C . ASP A 1 115 ? 24.109 3.855 1.612 1.00 78.12 115 ASP A C 1
ATOM 902 O O . ASP A 1 115 ? 23.370 2.866 1.644 1.00 78.12 115 ASP A O 1
ATOM 906 N N . SER A 1 116 ? 24.484 4.432 0.469 1.00 76.50 116 SER A N 1
ATOM 907 C CA . SER A 1 116 ? 24.033 4.007 -0.854 1.00 76.50 116 SER A CA 1
ATOM 908 C C . SER A 1 116 ? 24.281 2.526 -1.179 1.00 76.50 116 SER A C 1
ATOM 910 O O . SER A 1 116 ? 23.566 1.941 -1.992 1.00 76.50 116 SER A O 1
ATOM 912 N N . THR A 1 117 ? 25.271 1.908 -0.535 1.00 79.44 117 THR A N 1
ATOM 913 C CA . THR A 1 117 ? 25.630 0.491 -0.683 1.00 79.44 117 THR A CA 1
ATOM 914 C C . THR A 1 117 ? 24.547 -0.466 -0.192 1.00 79.44 117 THR A C 1
ATOM 916 O O . THR A 1 117 ? 24.466 -1.585 -0.698 1.00 79.44 117 THR A O 1
ATOM 919 N N . PHE A 1 118 ? 23.680 -0.029 0.726 1.00 78.00 118 PHE A N 1
ATOM 920 C CA . PHE A 1 118 ? 22.548 -0.825 1.208 1.00 78.00 118 PHE A CA 1
ATOM 921 C C . PHE A 1 118 ? 21.322 -0.743 0.294 1.00 78.00 118 PHE A C 1
ATOM 923 O O . PHE A 1 118 ? 20.356 -1.475 0.514 1.00 78.00 118 PHE A O 1
ATOM 930 N N . TYR A 1 119 ? 21.344 0.103 -0.745 1.00 77.44 119 TYR A N 1
ATOM 931 C CA . TYR A 1 119 ? 20.255 0.148 -1.712 1.00 77.44 119 TYR A CA 1
ATOM 932 C C . TYR A 1 119 ? 20.442 -0.900 -2.813 1.00 77.44 119 TYR A C 1
ATOM 934 O O . TYR A 1 119 ? 21.423 -0.859 -3.567 1.00 77.44 119 TYR A O 1
ATOM 942 N N . PRO A 1 120 ? 19.496 -1.844 -2.955 1.00 81.25 120 PRO A N 1
ATOM 943 C CA . PRO A 1 120 ? 19.533 -2.810 -4.041 1.00 81.25 120 PRO A CA 1
ATOM 944 C C . PRO A 1 120 ? 19.413 -2.090 -5.386 1.00 81.25 120 PRO A C 1
ATOM 946 O O . PRO A 1 120 ? 18.443 -1.391 -5.629 1.00 81.25 120 PRO A O 1
ATOM 949 N N . LYS A 1 121 ? 20.371 -2.305 -6.295 1.00 81.81 121 LYS A N 1
ATOM 950 C CA . LYS A 1 121 ? 20.431 -1.597 -7.592 1.00 81.81 121 LYS A CA 1
ATOM 951 C C . LYS A 1 121 ? 19.409 -2.065 -8.629 1.00 81.81 121 LYS A C 1
ATOM 953 O O . LYS A 1 121 ? 19.231 -1.398 -9.641 1.00 81.81 121 LYS A O 1
ATOM 958 N N . LYS A 1 122 ? 18.819 -3.252 -8.436 1.00 82.56 122 LYS A N 1
ATOM 959 C CA . LYS A 1 122 ? 17.982 -3.939 -9.443 1.00 82.56 122 LYS A CA 1
ATOM 960 C C . LYS A 1 122 ? 16.503 -4.008 -9.077 1.00 82.56 122 LYS A C 1
ATOM 962 O O . LYS A 1 122 ? 15.665 -3.995 -9.977 1.00 82.56 122 LYS A O 1
ATOM 967 N N . HIS A 1 123 ? 16.202 -4.109 -7.784 1.00 83.94 123 HIS A N 1
ATOM 968 C CA . HIS A 1 123 ? 14.860 -4.373 -7.281 1.00 83.94 123 HIS A CA 1
ATOM 969 C C . HIS A 1 123 ? 14.567 -3.491 -6.079 1.00 83.94 123 HIS A C 1
ATOM 971 O O . HIS A 1 123 ? 15.435 -3.358 -5.226 1.00 83.94 123 HIS A O 1
ATOM 977 N N . GLN A 1 124 ? 13.363 -2.932 -5.978 1.00 82.62 124 GLN A N 1
ATOM 978 C CA . GLN A 1 124 ? 12.962 -2.117 -4.829 1.00 82.62 124 GLN A CA 1
ATOM 979 C C . GLN A 1 124 ? 11.493 -2.356 -4.487 1.00 82.62 124 GLN A C 1
ATOM 981 O O . GLN A 1 124 ? 10.679 -2.643 -5.364 1.00 82.62 124 GLN A O 1
ATOM 986 N N . TRP A 1 125 ? 11.147 -2.234 -3.210 1.00 80.31 125 TRP A N 1
ATOM 987 C CA . TRP A 1 125 ? 9.752 -2.231 -2.785 1.00 80.31 125 TRP A CA 1
ATOM 988 C C . TRP A 1 125 ? 9.037 -0.973 -3.279 1.00 80.31 125 TRP A C 1
ATOM 990 O O . TRP A 1 125 ? 9.623 0.107 -3.328 1.00 80.31 125 TRP A O 1
ATOM 1000 N N . LEU A 1 126 ? 7.767 -1.129 -3.643 1.00 78.94 126 LEU A N 1
ATOM 1001 C CA . LEU A 1 126 ? 6.895 -0.046 -4.089 1.00 78.94 126 LEU A CA 1
ATOM 1002 C C . LEU A 1 126 ? 5.845 0.219 -3.004 1.00 78.94 126 LEU A C 1
ATOM 1004 O O . LEU A 1 126 ? 4.747 -0.335 -3.090 1.00 78.94 126 LEU A O 1
ATOM 1008 N N . PRO A 1 127 ? 6.182 0.991 -1.955 1.00 77.62 127 PRO A N 1
ATOM 1009 C CA . PRO A 1 127 ? 5.204 1.377 -0.955 1.00 77.62 127 PRO A CA 1
ATOM 1010 C C . PRO A 1 127 ? 4.206 2.378 -1.541 1.00 77.62 127 PRO A C 1
ATOM 1012 O O . PRO A 1 127 ? 4.506 3.117 -2.483 1.00 77.62 127 PRO A O 1
ATOM 1015 N N . THR A 1 128 ? 3.026 2.421 -0.938 1.00 82.00 128 THR A N 1
ATOM 1016 C CA . THR A 1 128 ? 2.072 3.507 -1.144 1.00 82.00 128 THR A CA 1
ATOM 1017 C C . THR A 1 128 ? 2.202 4.478 0.011 1.00 82.00 128 THR A C 1
ATOM 1019 O O . THR A 1 128 ? 1.989 4.106 1.164 1.00 82.00 128 THR A O 1
ATOM 1022 N N . ASP A 1 129 ? 2.559 5.719 -0.301 1.00 83.44 129 ASP A N 1
ATOM 1023 C CA . ASP A 1 129 ? 2.622 6.777 0.697 1.00 83.44 129 ASP A CA 1
ATOM 1024 C C . ASP A 1 129 ? 1.211 7.253 1.053 1.00 83.44 129 ASP A C 1
ATOM 1026 O O . ASP A 1 129 ? 0.339 7.369 0.185 1.00 83.44 129 ASP A O 1
ATOM 1030 N N . PHE A 1 130 ? 1.013 7.598 2.323 1.00 87.00 130 PHE A N 1
ATOM 1031 C CA . PHE A 1 130 ? -0.227 8.176 2.829 1.00 87.00 130 PHE A CA 1
ATOM 1032 C C . PHE A 1 130 ? 0.014 9.602 3.318 1.00 87.00 130 PHE A C 1
ATOM 1034 O O . PHE A 1 130 ? 1.030 9.899 3.947 1.00 87.00 130 PHE A O 1
ATOM 1041 N N . ASP A 1 131 ? -0.922 10.495 3.012 1.00 88.56 131 ASP A N 1
ATOM 1042 C CA . ASP A 1 131 ? -1.017 11.803 3.648 1.00 88.56 131 ASP A CA 1
ATOM 1043 C C . ASP A 1 131 ? -1.943 11.699 4.850 1.00 88.56 131 ASP A C 1
ATOM 1045 O O . ASP A 1 131 ? -3.033 11.143 4.731 1.00 88.56 131 ASP A O 1
ATOM 1049 N N . VAL A 1 132 ? -1.521 12.248 5.985 1.00 90.81 132 VAL A N 1
ATOM 1050 C CA . VAL A 1 132 ? -2.365 12.377 7.173 1.00 90.81 132 VAL A CA 1
ATOM 1051 C C . VAL A 1 132 ? -2.512 13.859 7.459 1.00 90.81 132 VAL A C 1
ATOM 1053 O O . VAL A 1 132 ? -1.541 14.556 7.753 1.00 90.81 132 VAL A O 1
ATOM 1056 N N . SER A 1 133 ? -3.735 14.344 7.316 1.00 91.62 133 SER A N 1
ATOM 1057 C CA . SER A 1 133 ? -4.095 15.732 7.592 1.00 91.62 133 SER A CA 1
ATOM 1058 C C . SER A 1 133 ? -4.073 16.038 9.094 1.00 91.62 133 SER A C 1
ATOM 1060 O O . SER A 1 133 ? -4.105 15.137 9.934 1.00 91.62 133 SER A O 1
ATOM 1062 N N . LEU A 1 134 ? -4.051 17.326 9.451 1.00 92.19 134 LEU A N 1
ATOM 1063 C CA . LEU A 1 134 ? -4.089 17.760 10.854 1.00 92.19 134 LEU A CA 1
ATOM 1064 C C . LEU A 1 134 ? -5.390 17.353 11.569 1.00 92.19 134 LEU A C 1
ATOM 1066 O O . LEU A 1 134 ? -5.384 17.188 12.785 1.00 92.19 134 LEU A O 1
ATOM 1070 N N . ASP A 1 135 ? -6.487 17.177 10.828 1.00 91.50 135 ASP A N 1
ATOM 1071 C CA . ASP A 1 135 ? -7.770 16.667 11.319 1.00 91.50 135 ASP A CA 1
ATOM 1072 C C . ASP A 1 135 ? -7.862 15.131 11.306 1.00 91.50 135 ASP A C 1
ATOM 1074 O O . ASP A 1 135 ? -8.906 14.574 11.637 1.00 91.50 135 ASP A O 1
ATOM 1078 N N . GLY A 1 136 ? -6.775 14.435 10.959 1.00 85.56 136 GLY A N 1
ATOM 1079 C CA . GLY A 1 136 ? -6.675 12.978 11.032 1.00 85.56 136 GLY A CA 1
ATOM 10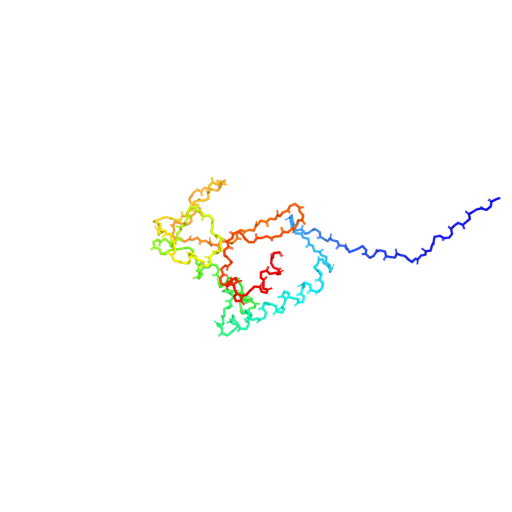80 C C . GLY A 1 136 ? -7.266 12.226 9.839 1.00 85.56 136 GLY A C 1
ATOM 1081 O O . GLY A 1 136 ? -7.271 11.000 9.859 1.00 85.56 136 GLY A O 1
ATOM 1082 N N . LYS A 1 137 ? -7.727 12.921 8.789 1.00 88.31 137 LYS A N 1
ATOM 1083 C CA . LYS A 1 137 ? -8.103 12.282 7.516 1.00 88.31 137 LYS A CA 1
ATOM 1084 C C . LYS A 1 137 ? -6.873 11.746 6.811 1.00 88.31 137 LYS A C 1
ATOM 1086 O O . LYS A 1 137 ? -5.859 12.454 6.744 1.00 88.31 137 LYS A O 1
ATOM 1091 N N . VAL A 1 138 ? -6.998 10.551 6.252 1.00 89.75 138 VAL A N 1
ATOM 1092 C CA . VAL A 1 138 ? -5.928 9.854 5.558 1.00 89.75 138 VAL A CA 1
ATOM 1093 C C . VAL A 1 138 ? -6.219 9.873 4.058 1.00 89.75 138 VAL A C 1
ATOM 1095 O O . VAL A 1 138 ? -7.363 9.923 3.621 1.00 89.75 138 VAL A O 1
ATOM 1098 N N . LYS A 1 139 ? -5.181 9.916 3.224 1.00 88.06 139 LYS A N 1
ATOM 1099 C CA . LYS A 1 139 ? -5.347 9.759 1.777 1.00 88.06 139 LYS A CA 1
ATOM 1100 C C . LYS A 1 139 ? -4.149 9.068 1.161 1.00 88.06 139 LYS A C 1
ATOM 1102 O O . LYS A 1 139 ? -3.012 9.473 1.409 1.00 88.06 139 LYS A O 1
ATOM 1107 N N . ALA A 1 140 ? -4.383 8.075 0.313 1.00 84.19 140 ALA A N 1
ATOM 1108 C CA . ALA A 1 140 ? -3.312 7.466 -0.458 1.00 84.19 140 ALA A CA 1
ATOM 1109 C C . ALA A 1 140 ? -2.789 8.468 -1.505 1.00 84.19 140 ALA A C 1
ATOM 1111 O O . ALA A 1 140 ? -3.546 9.018 -2.309 1.00 84.19 140 ALA A O 1
ATOM 1112 N N . LYS A 1 141 ? -1.475 8.717 -1.517 1.00 80.81 141 LYS A N 1
ATOM 1113 C CA . LYS A 1 141 ? -0.829 9.604 -2.505 1.00 80.81 141 LYS A CA 1
ATOM 1114 C C . LYS A 1 141 ? -0.637 8.932 -3.860 1.00 80.81 141 LYS A C 1
ATOM 1116 O O . LYS A 1 141 ? -0.433 9.613 -4.864 1.00 80.81 141 LYS A O 1
ATOM 1121 N N . SER A 1 142 ? -0.682 7.607 -3.894 1.00 77.44 142 SER A N 1
ATOM 1122 C CA . SER A 1 142 ? -0.498 6.799 -5.094 1.00 77.44 142 SER A CA 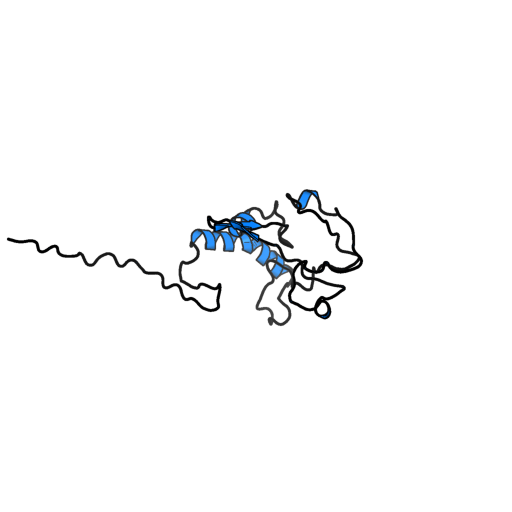1
ATOM 1123 C C . SER A 1 142 ? -1.400 5.564 -5.069 1.00 77.44 142 SER A C 1
ATOM 1125 O O . SER A 1 142 ? -2.126 5.305 -4.110 1.00 77.44 142 SER A O 1
ATOM 1127 N N . TYR A 1 143 ? -1.391 4.812 -6.168 1.00 78.38 143 TYR A N 1
ATOM 1128 C CA . TYR A 1 143 ? -2.079 3.528 -6.262 1.00 78.38 143 TYR A CA 1
ATOM 1129 C C . TYR A 1 143 ? -1.604 2.566 -5.162 1.00 78.38 143 TYR A C 1
ATOM 1131 O O . TYR A 1 143 ? -0.399 2.437 -4.937 1.00 78.38 143 TYR A O 1
ATOM 1139 N N . ILE A 1 144 ? -2.545 1.877 -4.509 1.00 80.69 144 ILE A N 1
ATOM 1140 C CA . ILE A 1 144 ? -2.236 0.775 -3.593 1.00 80.69 144 ILE A CA 1
ATOM 1141 C C . ILE A 1 144 ? -2.088 -0.474 -4.451 1.00 80.69 144 ILE A C 1
ATOM 1143 O O . ILE A 1 144 ? -3.020 -0.862 -5.157 1.00 80.69 144 ILE A O 1
ATOM 1147 N N . ASN A 1 145 ? -0.904 -1.085 -4.425 1.00 74.50 145 ASN A N 1
ATOM 1148 C CA . ASN A 1 145 ? -0.616 -2.256 -5.249 1.00 74.50 145 ASN A CA 1
ATOM 1149 C C . ASN A 1 145 ? -1.667 -3.354 -5.038 1.00 74.50 145 ASN A C 1
ATOM 1151 O O . ASN A 1 145 ? -1.979 -3.718 -3.906 1.00 74.50 145 ASN A O 1
ATOM 1155 N N . ASN A 1 146 ? -2.182 -3.893 -6.148 1.00 72.44 146 ASN A N 1
ATOM 1156 C CA . ASN A 1 146 ? -3.240 -4.909 -6.185 1.00 72.44 146 ASN A CA 1
ATOM 1157 C C . ASN A 1 146 ? -4.625 -4.432 -5.691 1.00 72.44 146 ASN A C 1
ATOM 1159 O O . ASN A 1 146 ? -5.533 -5.243 -5.529 1.00 72.44 146 ASN A O 1
ATOM 1163 N N . LEU A 1 147 ? -4.829 -3.122 -5.503 1.00 79.94 147 LEU A N 1
ATOM 1164 C CA . LEU A 1 147 ? -6.103 -2.544 -5.083 1.00 79.94 147 LEU A CA 1
ATOM 1165 C C . LEU A 1 147 ? -6.643 -1.564 -6.130 1.00 79.94 147 LEU A C 1
ATOM 1167 O O . LEU A 1 147 ? -6.415 -0.363 -6.073 1.00 79.94 147 LEU A O 1
ATOM 1171 N N . ASN A 1 148 ? -7.381 -2.073 -7.119 1.00 80.62 148 ASN A N 1
ATOM 1172 C CA . ASN A 1 148 ? -8.047 -1.231 -8.123 1.00 80.62 148 ASN A CA 1
ATOM 1173 C C . ASN A 1 148 ? -9.001 -0.188 -7.476 1.00 80.62 148 ASN A C 1
ATOM 1175 O O . ASN A 1 148 ? -9.978 -0.597 -6.852 1.00 80.62 148 ASN A O 1
ATOM 1179 N N . PRO A 1 149 ? -8.785 1.136 -7.641 1.00 79.31 149 PRO A N 1
ATOM 1180 C CA . PRO A 1 149 ? -9.581 2.173 -6.974 1.00 79.31 149 PRO A CA 1
ATOM 1181 C C . PRO A 1 149 ? -11.020 2.305 -7.488 1.00 79.31 149 PRO A C 1
ATOM 1183 O O . PRO A 1 149 ? -11.846 2.912 -6.809 1.00 79.31 149 PRO A O 1
ATOM 1186 N N . ILE A 1 150 ? -11.345 1.740 -8.656 1.00 81.56 150 ILE A N 1
ATOM 1187 C CA . ILE A 1 150 ? -12.722 1.703 -9.169 1.00 81.56 150 ILE A CA 1
ATOM 1188 C C . ILE A 1 150 ? -13.442 0.461 -8.641 1.00 81.56 150 ILE A C 1
ATOM 1190 O O . ILE A 1 150 ? -14.499 0.574 -8.024 1.00 81.56 150 ILE A O 1
ATOM 1194 N N . GLU A 1 151 ? -12.859 -0.721 -8.843 1.00 81.19 151 GLU A N 1
ATOM 1195 C CA . GLU A 1 151 ? -13.477 -1.999 -8.447 1.00 81.19 151 GLU A CA 1
ATOM 1196 C C . GLU A 1 151 ? -13.537 -2.175 -6.924 1.00 81.19 151 GLU A C 1
ATOM 1198 O O . GLU A 1 151 ? -14.440 -2.831 -6.404 1.00 81.19 151 GLU A O 1
ATOM 1203 N N . HIS A 1 152 ? -12.591 -1.569 -6.204 1.00 82.31 152 HIS A N 1
ATOM 1204 C CA . HIS A 1 152 ? -12.439 -1.691 -4.759 1.00 82.31 152 HIS A CA 1
ATOM 1205 C C . HIS A 1 152 ? -12.608 -0.364 -4.016 1.00 82.31 152 HIS A C 1
ATOM 1207 O O . HIS A 1 152 ? -11.995 -0.141 -2.970 1.00 82.31 152 HIS A O 1
ATOM 1213 N N . LYS A 1 153 ? -13.444 0.531 -4.550 1.00 82.25 153 LYS A N 1
ATOM 1214 C CA . LYS A 1 153 ? -13.756 1.823 -3.923 1.00 82.25 153 LYS A CA 1
ATOM 1215 C C . LYS A 1 153 ? -14.200 1.679 -2.458 1.00 82.25 153 LYS A C 1
ATOM 1217 O O . LYS A 1 153 ? -13.870 2.519 -1.630 1.00 82.25 153 LYS A O 1
ATOM 1222 N N . ASP A 1 154 ? -14.903 0.590 -2.143 1.00 81.19 154 ASP A N 1
ATOM 1223 C CA . ASP A 1 154 ? -15.331 0.201 -0.794 1.00 81.19 154 ASP A CA 1
ATOM 1224 C C . ASP A 1 154 ? -14.169 0.059 0.204 1.00 81.19 154 ASP A C 1
ATOM 1226 O O . ASP A 1 154 ? -14.322 0.386 1.377 1.00 81.19 154 ASP A O 1
ATOM 1230 N N . LYS A 1 155 ? -12.998 -0.393 -0.256 1.00 81.25 155 LYS A N 1
ATOM 1231 C CA . LYS A 1 155 ? -11.804 -0.585 0.583 1.00 81.25 155 LYS A CA 1
ATOM 1232 C C . LYS A 1 155 ? -11.059 0.721 0.811 1.00 81.25 155 LYS A C 1
ATOM 1234 O O . LYS A 1 155 ? -10.607 0.964 1.925 1.00 81.25 155 LYS A O 1
ATOM 1239 N N . TYR A 1 156 ? -10.989 1.583 -0.203 1.00 81.25 156 TYR A N 1
ATOM 1240 C CA . TYR A 1 156 ? -10.396 2.915 -0.054 1.00 81.25 156 TYR A CA 1
ATOM 1241 C C . TYR A 1 156 ? -11.116 3.739 1.022 1.00 81.25 156 TYR A C 1
ATOM 1243 O O . TYR A 1 156 ? -10.448 4.344 1.843 1.00 81.25 156 TYR A O 1
ATOM 1251 N N . LEU A 1 157 ? -12.449 3.646 1.123 1.00 81.44 157 LEU A N 1
ATOM 1252 C CA . LEU A 1 157 ? -13.233 4.308 2.183 1.00 81.44 157 LEU A CA 1
ATOM 1253 C C . LEU A 1 157 ? -12.886 3.866 3.614 1.00 81.44 157 LEU A C 1
ATOM 1255 O O . LEU A 1 157 ? -13.274 4.533 4.564 1.00 81.44 157 LEU A O 1
ATOM 1259 N N . THR A 1 158 ? -12.239 2.712 3.773 1.00 84.00 158 THR A N 1
ATOM 1260 C CA . THR A 1 158 ? -11.830 2.186 5.085 1.00 84.00 158 THR A CA 1
ATOM 1261 C C . THR A 1 158 ? -10.341 2.375 5.369 1.00 84.00 158 THR A C 1
ATOM 1263 O O . THR A 1 158 ? -9.914 2.163 6.500 1.00 84.00 158 THR A O 1
ATOM 1266 N N . LEU A 1 159 ? -9.558 2.730 4.345 1.00 83.25 159 LEU A N 1
ATOM 1267 C CA . LEU A 1 159 ? -8.116 2.978 4.428 1.00 83.25 159 LEU A CA 1
ATOM 1268 C C . LEU A 1 159 ? -7.777 4.481 4.452 1.00 83.25 159 LEU A C 1
ATOM 1270 O O . LEU A 1 159 ? -6.659 4.832 4.827 1.00 83.25 159 LEU A O 1
ATOM 1274 N N . GLU A 1 160 ? -8.715 5.337 4.034 1.00 83.62 160 GLU A N 1
ATOM 1275 C CA . GLU A 1 160 ? -8.633 6.808 3.974 1.00 83.62 160 GLU A CA 1
ATOM 1276 C C . GLU A 1 160 ? -9.518 7.487 5.036 1.00 83.62 160 GLU A C 1
ATOM 1278 O O . GLU A 1 160 ? -10.620 6.957 5.306 1.00 83.62 160 GLU A O 1
#

pLDDT: mean 75.74, std 13.45, range [30.36, 92.19]

Sequence (160 aa):
MACTETLRPDRQECLMAINIGVQGTRQSDGLIPEELKRWFVQSVRKLEAVADAREDWHLGSNNKCLDLLMVHLSIYPFIVNRTRVRSEVVIPPLEFIVAGKVIDLTPAPKSSAVDSTFYPKKHQWLPTDFDVSLDGKVKAKSYINNLNPIEHKDKYLTLE

Organism: NCBI:txid1314771